Protein AF-A0AAD9V048-F1 (afdb_monomer_lite)

Foldseek 3Di:
DDDDPPVVPLFFDDFDQQDDPDDDDPPDPPPDDPDDDDVCVVPDAAEDEAECCVVPVDWFFDPDPPRGRQTWDWDAKDRTWTWGQAQAAIHTYIWTWTAGPPVRDTDTCPPPNNLVVDDPVVNVVPVSVVRVVVLVVVVVVDDPDDSVNVVVVSVVNNVVVSVVVVVVVVVD

Organism: Acropora cervicornis (NCBI:txid6130)

Sequence (172 aa):
MYPSELSRQYVILQETPSFLMDGWDPPQPPLITTQPRRPDRYFAQRLLLWMPRKLWKVTLYCPHEGCEKQPLTSARIYSTVRQVVDIDSNYNLAAEYLECRSCTRKVISWSPEIAKQLDVGHQVQFPVLLTYLVIRLLRHQGLGNSSTQLQKKLTEEHSKKWLQKTAQYLTD

Radius of gyration: 19.39 Å; chains: 1; bounding box: 44×30×61 Å

Structure (mmCIF, N/CA/C/O backbone):
data_AF-A0AAD9V048-F1
#
_entry.id   AF-A0AAD9V048-F1
#
loop_
_atom_site.group_PDB
_atom_site.id
_atom_site.type_symbol
_atom_site.label_atom_id
_atom_site.label_alt_id
_atom_site.label_comp_id
_atom_site.label_asym_id
_atom_site.label_entity_id
_atom_site.label_seq_id
_atom_site.pdbx_PDB_ins_code
_atom_site.Cartn_x
_atom_site.Cartn_y
_atom_site.Cartn_z
_atom_site.occupancy
_atom_site.B_iso_or_equiv
_atom_site.auth_seq_id
_atom_site.auth_comp_id
_atom_site.auth_asym_id
_atom_site.auth_atom_id
_atom_site.pdbx_PDB_model_num
ATOM 1 N N . MET A 1 1 ? 14.392 -5.050 20.320 1.00 24.05 1 MET A N 1
ATOM 2 C CA . MET A 1 1 ? 15.161 -3.788 20.301 1.00 24.05 1 MET A CA 1
ATOM 3 C C . MET A 1 1 ? 15.066 -3.217 18.890 1.00 24.05 1 MET A C 1
ATOM 5 O O . MET A 1 1 ? 15.673 -3.764 17.980 1.00 24.05 1 MET A O 1
ATOM 9 N N . TYR A 1 2 ? 14.180 -2.245 18.670 1.00 25.91 2 TYR A N 1
ATOM 10 C CA . TYR A 1 2 ? 13.950 -1.641 17.351 1.00 25.91 2 TYR A CA 1
ATOM 11 C C . TYR A 1 2 ? 14.908 -0.458 17.164 1.00 25.91 2 TYR A C 1
ATOM 13 O O . TYR A 1 2 ? 14.890 0.430 18.016 1.00 25.91 2 TYR A O 1
ATOM 21 N N . PRO A 1 3 ? 15.720 -0.386 16.095 1.00 32.72 3 PRO A N 1
ATOM 22 C CA . PRO A 1 3 ? 16.489 0.816 15.823 1.00 32.72 3 PRO A CA 1
ATOM 23 C C . PRO A 1 3 ? 15.657 1.789 14.985 1.00 32.72 3 PRO A C 1
ATOM 25 O O . PRO A 1 3 ? 15.269 1.476 13.859 1.00 32.72 3 PRO A O 1
ATOM 28 N N . SER A 1 4 ? 15.362 2.920 15.626 1.00 29.31 4 SER A N 1
ATOM 29 C CA . SER A 1 4 ? 15.528 4.307 15.167 1.00 29.31 4 SER A CA 1
ATOM 30 C C . SER A 1 4 ? 15.169 4.701 13.724 1.00 29.31 4 SER A C 1
ATOM 32 O O . SER A 1 4 ? 15.420 4.022 12.731 1.00 29.31 4 SER A O 1
ATOM 34 N N . GLU A 1 5 ? 14.623 5.914 13.648 1.00 30.19 5 GLU A N 1
ATOM 35 C CA . GLU A 1 5 ? 14.058 6.673 12.523 1.00 30.19 5 GLU A CA 1
ATOM 36 C C . GLU A 1 5 ? 14.842 6.664 11.195 1.00 30.19 5 GLU A C 1
ATOM 38 O O . GLU A 1 5 ? 14.282 7.010 10.157 1.00 30.19 5 GLU A O 1
ATOM 43 N N . LEU A 1 6 ? 16.081 6.174 11.174 1.00 30.23 6 LEU A N 1
ATOM 44 C CA . LEU A 1 6 ? 16.907 6.006 9.976 1.00 30.23 6 LEU A CA 1
ATOM 45 C C . LEU A 1 6 ? 16.380 4.928 9.011 1.00 30.23 6 LEU A C 1
ATOM 47 O O . LEU A 1 6 ? 16.641 5.001 7.813 1.00 30.23 6 LEU A O 1
ATOM 51 N N . SER A 1 7 ? 15.583 3.955 9.473 1.00 31.81 7 SER A N 1
ATOM 52 C CA . SER A 1 7 ? 14.976 2.952 8.572 1.00 31.81 7 SER A CA 1
ATOM 53 C C . SER A 1 7 ? 13.838 3.496 7.695 1.00 31.81 7 SER A C 1
ATOM 55 O O . SER A 1 7 ? 13.452 2.823 6.740 1.00 31.81 7 SER A O 1
ATOM 57 N N . ARG A 1 8 ? 13.317 4.708 7.957 1.00 38.72 8 ARG A N 1
ATOM 58 C CA . ARG A 1 8 ? 12.257 5.327 7.132 1.00 38.72 8 ARG A CA 1
ATOM 59 C C . ARG A 1 8 ? 12.732 5.755 5.740 1.00 38.72 8 ARG A C 1
ATOM 61 O O . ARG A 1 8 ? 11.897 5.924 4.858 1.00 38.72 8 ARG A O 1
ATOM 68 N N . GLN A 1 9 ? 14.039 5.912 5.530 1.00 32.28 9 GLN A N 1
ATOM 69 C CA . GLN A 1 9 ? 14.570 6.592 4.344 1.00 32.28 9 GLN A CA 1
ATOM 70 C C . GLN A 1 9 ? 15.063 5.645 3.238 1.00 32.28 9 GLN A C 1
ATOM 72 O O . GLN A 1 9 ? 15.156 6.046 2.085 1.00 32.28 9 GLN A O 1
ATOM 77 N N . TYR A 1 10 ? 15.334 4.372 3.547 1.00 36.00 10 TYR A N 1
ATOM 78 C CA . TYR A 1 10 ? 16.050 3.473 2.625 1.00 36.00 10 TYR A CA 1
ATOM 79 C C . TYR A 1 10 ? 15.170 2.602 1.713 1.00 36.00 10 TYR A C 1
ATOM 81 O O . TYR A 1 10 ? 15.713 1.871 0.891 1.00 36.00 10 TYR A O 1
ATOM 89 N N . VAL A 1 11 ? 13.840 2.651 1.848 1.00 40.91 11 VAL A N 1
ATOM 90 C CA . VAL A 1 11 ? 12.892 1.933 0.958 1.00 40.91 11 VAL A CA 1
ATOM 91 C C . VAL A 1 11 ? 12.225 2.888 -0.043 1.00 40.91 11 VAL A C 1
ATOM 93 O O . VAL A 1 11 ? 11.521 2.459 -0.948 1.00 40.91 11 VAL A O 1
ATOM 96 N N . ILE A 1 12 ? 12.459 4.193 0.103 1.00 41.00 12 ILE A N 1
ATOM 97 C CA . ILE A 1 12 ? 11.737 5.246 -0.604 1.00 41.00 12 ILE A CA 1
ATOM 98 C C . ILE A 1 12 ? 12.759 6.007 -1.437 1.00 41.00 12 ILE A C 1
ATOM 100 O O . ILE A 1 12 ? 13.417 6.925 -0.950 1.00 41.00 12 ILE A O 1
ATOM 104 N N . LEU A 1 13 ? 12.899 5.621 -2.700 1.00 38.31 13 LEU A N 1
ATOM 105 C CA . LEU A 1 13 ? 13.648 6.435 -3.642 1.00 38.31 13 LEU A CA 1
ATOM 106 C C . LEU A 1 13 ? 12.680 7.425 -4.268 1.00 38.31 13 LEU A C 1
ATOM 108 O O . LEU A 1 13 ? 11.872 7.074 -5.114 1.00 38.31 13 LEU A O 1
ATOM 112 N N . GLN A 1 14 ? 12.796 8.665 -3.807 1.00 34.88 14 GLN A N 1
ATOM 113 C CA . GLN A 1 14 ? 12.149 9.855 -4.348 1.00 34.88 14 GLN A CA 1
ATOM 114 C C . GLN A 1 14 ? 10.635 9.944 -4.099 1.00 34.88 14 GLN A C 1
ATOM 116 O O . GLN A 1 14 ? 9.810 9.172 -4.583 1.00 34.88 14 GLN A O 1
ATOM 121 N N . GLU A 1 15 ? 10.272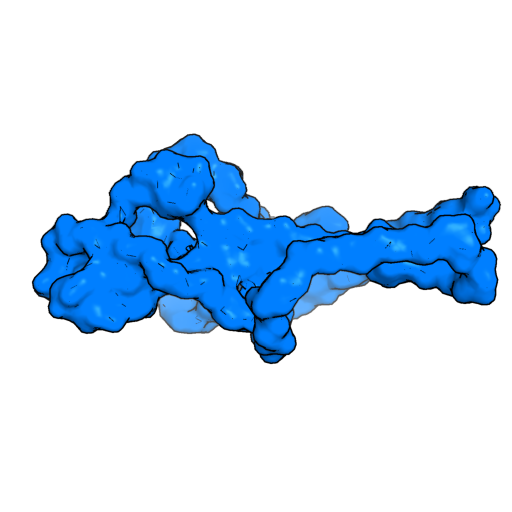 10.968 -3.331 1.00 33.47 15 GLU A N 1
ATOM 122 C CA . GLU A 1 15 ? 8.916 11.496 -3.295 1.00 33.47 15 GLU A CA 1
ATOM 123 C C . GLU A 1 15 ? 8.711 12.261 -4.604 1.00 33.47 15 GLU A C 1
ATOM 125 O O . GLU A 1 15 ? 9.252 13.349 -4.788 1.00 33.47 15 GLU A O 1
ATOM 130 N N . THR A 1 16 ? 7.995 11.665 -5.555 1.00 34.44 16 THR A N 1
ATOM 131 C CA . THR A 1 16 ? 7.581 12.395 -6.755 1.00 34.44 16 THR A CA 1
ATOM 132 C C . THR A 1 16 ? 6.297 13.156 -6.425 1.00 34.44 16 THR A C 1
ATOM 134 O O . THR A 1 16 ? 5.371 12.566 -5.855 1.00 34.44 16 THR A O 1
ATOM 137 N N . PRO A 1 17 ? 6.209 14.469 -6.717 1.00 30.19 17 PRO A N 1
ATOM 138 C CA . PRO A 1 17 ? 4.963 15.195 -6.559 1.00 30.19 17 PRO A CA 1
ATOM 139 C C . PRO A 1 17 ? 3.912 14.519 -7.430 1.00 30.19 17 PRO A C 1
ATOM 141 O O . PRO A 1 17 ? 4.067 14.385 -8.643 1.00 30.19 17 PRO A O 1
ATOM 144 N N . SER A 1 18 ? 2.836 14.077 -6.801 1.00 38.28 18 SER A N 1
ATOM 145 C CA . SER A 1 18 ? 1.662 13.627 -7.518 1.00 38.28 18 SER A CA 1
ATOM 146 C C . SER A 1 18 ? 0.998 14.819 -8.172 1.00 38.28 18 SER A C 1
ATOM 148 O O . SER A 1 18 ? 0.388 15.651 -7.492 1.00 38.28 18 SER A O 1
ATOM 150 N N . PHE A 1 19 ? 1.098 14.890 -9.490 1.00 36.47 19 PHE A N 1
ATOM 151 C CA . PHE A 1 19 ? 0.128 15.638 -10.265 1.00 36.47 19 PHE A CA 1
ATOM 152 C C . PHE A 1 19 ? -1.251 15.033 -9.964 1.00 36.47 19 PHE A C 1
ATOM 154 O O . PHE A 1 19 ? -1.416 13.814 -9.988 1.00 36.47 19 PHE A O 1
ATOM 161 N N . LEU A 1 20 ? -2.182 15.890 -9.543 1.00 39.84 20 LEU A N 1
ATOM 162 C CA . LEU A 1 20 ? -3.542 15.557 -9.121 1.00 39.84 20 LEU A CA 1
ATOM 163 C C . LEU A 1 20 ? -4.174 14.494 -10.030 1.00 39.84 20 LEU A C 1
ATOM 165 O O . LEU A 1 20 ? -4.328 14.706 -11.228 1.00 39.84 20 LEU A O 1
ATOM 169 N N . MET A 1 21 ? -4.534 13.355 -9.443 1.00 40.91 21 MET A N 1
ATOM 170 C CA . MET A 1 21 ? -5.254 12.277 -10.115 1.00 40.91 21 MET A CA 1
ATOM 171 C C . MET A 1 21 ? -6.764 12.501 -9.928 1.00 40.91 21 MET A C 1
ATOM 173 O O . MET A 1 21 ? -7.410 11.804 -9.148 1.00 40.91 21 MET A O 1
ATOM 177 N N . ASP A 1 22 ? -7.313 13.511 -10.603 1.00 37.22 22 ASP A N 1
ATOM 178 C CA . ASP A 1 22 ? -8.746 13.561 -10.907 1.00 37.22 22 ASP A CA 1
ATOM 179 C C . ASP A 1 22 ? -8.946 12.829 -12.243 1.00 37.22 22 ASP A C 1
ATOM 181 O O . ASP A 1 22 ? -8.504 13.303 -13.284 1.00 37.22 22 ASP A O 1
ATOM 185 N N . GLY A 1 23 ? -9.553 11.638 -12.194 1.00 38.31 23 GLY A N 1
ATOM 186 C CA . GLY A 1 23 ? -9.987 10.873 -13.371 1.00 38.31 23 GLY A CA 1
ATOM 187 C C . GLY A 1 23 ? -8.864 10.306 -14.248 1.00 38.31 23 GLY A C 1
ATOM 188 O O . GLY A 1 23 ? -8.518 10.878 -15.276 1.00 38.31 23 GLY A O 1
ATOM 189 N N . TRP A 1 24 ? -8.327 9.136 -13.892 1.00 33.00 24 TRP A N 1
ATOM 190 C CA . TRP A 1 24 ? -7.497 8.353 -14.814 1.00 33.00 24 TRP A CA 1
ATOM 191 C C . TRP A 1 24 ? -8.360 7.333 -15.555 1.00 33.00 24 TRP A C 1
ATOM 193 O O . TRP A 1 24 ? -8.592 6.235 -15.050 1.00 33.00 24 TRP A O 1
ATOM 203 N N . ASP A 1 25 ? -8.789 7.689 -16.760 1.00 37.47 25 ASP A N 1
ATOM 204 C CA . ASP A 1 25 ? -8.976 6.700 -17.817 1.00 37.47 25 ASP A CA 1
ATOM 205 C C . ASP A 1 25 ? -7.645 6.596 -18.572 1.00 37.47 25 ASP A C 1
ATOM 207 O O . ASP A 1 25 ? -7.120 7.626 -19.012 1.00 37.47 25 ASP A O 1
ATOM 211 N N . PRO A 1 26 ? -7.041 5.397 -18.706 1.00 35.09 26 PRO A N 1
ATOM 212 C CA . PRO A 1 26 ? -5.821 5.258 -19.483 1.00 35.09 26 PRO A CA 1
ATOM 213 C C . PRO A 1 26 ? -6.120 5.735 -20.911 1.00 35.09 26 PRO A C 1
ATOM 215 O O . PRO A 1 26 ? -7.059 5.220 -21.527 1.00 35.09 26 PRO A O 1
ATOM 218 N N . PRO A 1 27 ? -5.370 6.713 -21.453 1.00 45.66 27 PRO A N 1
ATOM 219 C CA . PRO A 1 27 ? -5.605 7.178 -22.809 1.00 45.66 27 PRO A CA 1
ATOM 220 C C . PRO A 1 27 ? -5.456 5.981 -23.743 1.00 45.66 27 PRO A C 1
ATOM 222 O O . PRO A 1 27 ? -4.384 5.372 -23.808 1.00 45.66 27 PRO A O 1
ATOM 225 N N . GLN A 1 28 ? -6.543 5.606 -24.423 1.00 45.72 28 GLN A N 1
ATOM 226 C CA . GLN A 1 28 ? -6.476 4.521 -25.389 1.00 45.72 28 GLN A CA 1
ATOM 227 C C . GLN A 1 28 ? -5.457 4.907 -26.467 1.00 45.72 28 GLN A C 1
ATOM 229 O O . GLN A 1 28 ? -5.523 6.025 -26.992 1.00 45.72 28 GLN A O 1
ATOM 234 N N . PRO A 1 29 ? -4.479 4.035 -26.769 1.00 50.25 29 PRO A N 1
ATOM 235 C CA . PRO A 1 29 ? -3.485 4.347 -27.778 1.00 50.25 29 PRO A CA 1
ATOM 236 C C . PRO A 1 29 ? -4.197 4.603 -29.117 1.00 50.25 29 PRO A C 1
ATOM 238 O O . PRO A 1 29 ? -5.057 3.809 -29.505 1.00 50.25 29 PRO A O 1
ATOM 241 N N . PRO A 1 30 ? -3.870 5.695 -29.833 1.00 49.12 30 PRO A N 1
ATOM 242 C CA . PRO A 1 30 ? -4.413 5.934 -31.161 1.00 49.12 30 PRO A CA 1
ATOM 243 C C . PRO A 1 30 ? -4.089 4.744 -32.068 1.00 49.12 30 PRO A C 1
ATOM 245 O O . PRO A 1 30 ? -2.936 4.327 -32.155 1.00 49.12 30 PRO A O 1
ATOM 248 N N . LEU A 1 31 ? -5.091 4.228 -32.780 1.00 52.19 31 LEU A N 1
ATOM 249 C CA . LEU A 1 31 ? -4.960 3.081 -33.692 1.00 52.19 31 LEU A CA 1
ATOM 250 C C . LEU A 1 31 ? -4.059 3.362 -34.915 1.00 52.19 31 LEU A C 1
ATOM 252 O O . LEU A 1 31 ? -3.827 2.472 -35.727 1.00 52.19 31 LEU A O 1
ATOM 256 N N . ILE A 1 32 ? -3.529 4.582 -35.053 1.00 52.28 32 ILE A N 1
ATOM 257 C CA . ILE A 1 32 ? -2.659 5.002 -36.155 1.00 52.28 32 ILE A CA 1
ATOM 258 C C . ILE A 1 32 ? -1.310 5.437 -35.572 1.00 52.28 32 ILE A C 1
ATOM 260 O O . ILE A 1 32 ? -1.188 6.483 -34.934 1.00 52.28 32 ILE A O 1
ATOM 264 N N . THR A 1 33 ? -0.286 4.609 -35.786 1.00 48.78 33 THR A N 1
ATOM 265 C CA . THR A 1 33 ? 1.064 4.809 -35.242 1.00 48.78 33 THR A CA 1
ATOM 266 C C . THR A 1 33 ? 1.952 5.505 -36.275 1.00 48.78 33 THR A C 1
ATOM 268 O O . THR A 1 33 ? 2.612 4.850 -37.071 1.00 48.78 33 THR A O 1
ATOM 271 N N . THR A 1 34 ? 1.988 6.840 -36.269 1.00 54.97 34 THR A N 1
ATOM 272 C CA . THR A 1 34 ? 3.042 7.634 -36.945 1.00 54.97 34 THR A CA 1
ATOM 273 C C . THR A 1 34 ? 4.138 8.102 -35.979 1.00 54.97 34 THR A C 1
ATOM 275 O O . THR A 1 34 ? 5.108 8.730 -36.394 1.00 54.97 34 THR A O 1
ATOM 278 N N . GLN A 1 35 ? 4.011 7.803 -34.681 1.00 58.66 35 GLN A N 1
ATOM 279 C CA . GLN A 1 35 ? 5.005 8.163 -33.667 1.00 58.66 35 GLN A CA 1
ATOM 280 C C . GLN A 1 35 ? 6.111 7.100 -33.563 1.00 58.66 35 GLN A C 1
ATOM 282 O O . GLN A 1 35 ? 5.814 5.909 -33.681 1.00 58.66 35 GLN A O 1
ATOM 287 N N . PRO A 1 36 ? 7.368 7.499 -33.274 1.00 58.38 36 PRO A N 1
ATOM 288 C CA . PRO A 1 36 ? 8.434 6.557 -32.948 1.00 58.38 36 PRO A CA 1
ATOM 289 C C . PRO A 1 36 ? 7.967 5.623 -31.833 1.00 58.38 36 PRO A C 1
ATOM 291 O O . PRO A 1 36 ? 7.389 6.091 -30.847 1.00 58.38 36 PRO A O 1
ATOM 294 N N . ARG A 1 37 ? 8.212 4.319 -31.979 1.00 56.12 37 ARG A N 1
ATOM 295 C CA . ARG A 1 37 ? 7.907 3.332 -30.940 1.00 56.12 37 ARG A CA 1
ATOM 296 C C . ARG A 1 37 ? 8.616 3.762 -29.652 1.00 56.12 37 ARG A C 1
ATOM 298 O O . ARG A 1 37 ? 9.841 3.808 -29.619 1.00 56.12 37 ARG A O 1
ATOM 305 N N . ARG A 1 38 ? 7.855 4.148 -28.621 1.00 57.28 38 ARG A N 1
ATOM 306 C CA . ARG A 1 38 ? 8.390 4.584 -27.320 1.00 57.28 38 ARG A CA 1
ATOM 307 C C . ARG A 1 38 ? 8.269 3.436 -26.317 1.00 57.28 38 ARG A C 1
ATOM 309 O O . ARG A 1 38 ? 7.162 3.223 -25.815 1.00 57.28 38 ARG A O 1
ATOM 316 N N . PRO A 1 39 ? 9.366 2.730 -25.992 1.00 60.03 39 PRO A N 1
ATOM 317 C CA . PRO A 1 39 ? 9.356 1.624 -25.031 1.00 60.03 39 PRO A CA 1
ATOM 318 C C . PRO A 1 39 ? 8.806 2.054 -23.665 1.00 60.03 39 PRO A C 1
ATOM 320 O O . PRO A 1 39 ? 8.088 1.296 -23.020 1.00 60.03 39 PRO A O 1
ATOM 323 N N . ASP A 1 40 ? 9.050 3.308 -23.274 1.00 61.56 40 ASP A N 1
ATOM 324 C CA . ASP A 1 40 ? 8.618 3.890 -21.995 1.00 61.56 40 ASP A CA 1
ATOM 325 C C . ASP A 1 40 ? 7.093 3.893 -21.809 1.00 61.56 40 ASP A C 1
ATOM 327 O O . ASP A 1 40 ? 6.599 3.840 -20.686 1.00 61.56 40 ASP A O 1
ATOM 331 N N . ARG A 1 41 ? 6.330 3.959 -22.910 1.00 58.06 41 ARG A N 1
ATOM 332 C CA . ARG A 1 41 ? 4.859 3.898 -22.875 1.00 58.06 41 ARG A CA 1
ATOM 333 C C . ARG A 1 41 ? 4.334 2.465 -22.851 1.00 58.06 41 ARG A C 1
ATOM 335 O O . ARG A 1 41 ? 3.216 2.247 -22.401 1.00 58.06 41 ARG A O 1
ATOM 342 N N . TYR A 1 42 ? 5.120 1.515 -23.354 1.00 57.28 42 TYR A N 1
ATOM 343 C CA . TYR A 1 42 ? 4.738 0.108 -23.442 1.00 57.28 42 TYR A CA 1
ATOM 344 C C . TYR A 1 42 ? 5.037 -0.634 -22.137 1.00 57.28 42 TYR A C 1
ATOM 346 O O . TYR A 1 42 ? 4.213 -1.386 -21.620 1.00 57.28 42 TYR A O 1
ATOM 354 N N . PHE A 1 43 ? 6.196 -0.360 -21.545 1.00 60.31 43 PHE A N 1
ATOM 355 C CA . PHE A 1 43 ? 6.586 -0.887 -20.248 1.00 60.31 43 PHE A CA 1
ATOM 356 C C . PHE A 1 43 ? 6.250 0.133 -19.152 1.00 60.31 43 PHE A C 1
ATOM 358 O O . PHE A 1 43 ? 7.134 0.725 -18.531 1.00 60.31 43 PHE A O 1
ATOM 365 N N . ALA A 1 44 ? 4.955 0.357 -18.925 1.00 60.22 44 ALA A N 1
ATOM 366 C CA . ALA A 1 44 ? 4.502 1.199 -17.824 1.00 60.22 44 ALA A CA 1
ATOM 367 C C . ALA A 1 44 ? 5.082 0.694 -16.488 1.00 60.22 44 ALA A C 1
ATOM 369 O O . ALA A 1 44 ? 5.113 -0.512 -16.219 1.00 60.22 44 ALA A O 1
ATOM 370 N N . GLN A 1 45 ? 5.540 1.617 -15.637 1.00 69.38 45 GLN A N 1
ATOM 371 C CA . GLN A 1 45 ? 5.983 1.265 -14.289 1.00 69.38 45 GLN A CA 1
ATOM 372 C C . GLN A 1 45 ? 4.812 0.655 -13.513 1.00 69.38 45 GLN A C 1
ATOM 374 O O . GLN A 1 45 ? 3.722 1.228 -13.466 1.00 69.38 45 GLN A O 1
ATOM 379 N N . ARG A 1 46 ? 5.040 -0.511 -12.898 1.00 76.44 46 ARG A N 1
ATOM 380 C CA . ARG A 1 46 ? 4.023 -1.225 -12.113 1.00 76.44 46 ARG A CA 1
ATOM 381 C C . ARG A 1 46 ? 3.503 -0.313 -11.001 1.00 76.44 46 ARG A C 1
ATOM 383 O O . ARG A 1 46 ? 4.308 0.284 -10.296 1.00 76.44 46 ARG A O 1
ATOM 390 N N . LEU A 1 47 ? 2.185 -0.221 -10.830 1.00 80.94 47 LEU A N 1
ATOM 391 C CA . LEU A 1 47 ? 1.552 0.485 -9.714 1.00 80.94 47 LEU A CA 1
ATOM 392 C C . LEU A 1 47 ? 0.931 -0.538 -8.763 1.00 80.94 47 LEU A C 1
ATOM 394 O O . LEU A 1 47 ? 0.034 -1.285 -9.145 1.00 80.94 47 LEU A O 1
ATOM 398 N N . LEU A 1 48 ? 1.390 -0.544 -7.518 1.00 83.75 48 LEU A N 1
ATOM 399 C CA . LEU A 1 48 ? 0.767 -1.252 -6.416 1.00 83.75 48 LEU A CA 1
ATOM 400 C C . LEU A 1 48 ? -0.145 -0.284 -5.662 1.00 83.75 48 LEU A C 1
ATOM 402 O O . LEU A 1 48 ? 0.320 0.688 -5.064 1.00 83.75 48 LEU A O 1
ATOM 406 N N . LEU A 1 49 ? -1.442 -0.578 -5.664 1.00 86.69 49 LEU A N 1
ATOM 407 C CA . LEU A 1 49 ? -2.433 0.170 -4.902 1.00 86.69 49 LEU A CA 1
ATOM 408 C C . LEU A 1 49 ? -2.730 -0.547 -3.578 1.00 86.69 49 LEU A C 1
ATOM 410 O O . LEU A 1 49 ? -3.389 -1.583 -3.550 1.00 86.69 49 LEU A O 1
ATOM 414 N N . TRP A 1 50 ? -2.251 0.017 -2.472 1.00 87.88 50 TRP A N 1
ATOM 415 C CA . TRP A 1 50 ? -2.425 -0.519 -1.125 1.00 87.88 50 TRP A CA 1
ATOM 416 C C . TRP A 1 50 ? -3.609 0.136 -0.406 1.00 87.88 50 TRP A C 1
ATOM 418 O O . TRP A 1 50 ? -3.513 1.243 0.128 1.00 87.88 50 TRP A O 1
ATOM 428 N N . MET A 1 51 ? -4.757 -0.543 -0.407 1.00 91.56 51 MET A N 1
ATOM 429 C CA . MET A 1 51 ? -5.986 -0.053 0.230 1.00 91.56 51 MET A CA 1
ATOM 430 C C . MET A 1 51 ? -6.695 -1.176 0.996 1.00 91.56 51 MET A C 1
ATOM 432 O O . MET A 1 51 ? -7.785 -1.587 0.598 1.00 91.56 51 MET A O 1
ATOM 436 N N . PRO A 1 52 ? -6.085 -1.721 2.063 1.00 89.88 52 PRO A N 1
ATOM 437 C CA . PRO A 1 52 ? -6.576 -2.918 2.746 1.00 89.88 52 PRO A CA 1
ATOM 438 C C . PRO A 1 52 ? -8.049 -2.818 3.166 1.00 89.88 52 PRO A C 1
ATOM 440 O O . PRO A 1 52 ? -8.803 -3.781 3.021 1.00 89.88 52 PRO A O 1
ATOM 443 N N . ARG A 1 53 ? -8.508 -1.643 3.614 1.00 90.75 53 ARG A N 1
ATOM 444 C CA . ARG A 1 53 ? -9.895 -1.448 4.052 1.00 90.75 53 ARG A CA 1
ATOM 445 C C . ARG A 1 53 ? -10.873 -1.487 2.879 1.00 90.75 53 ARG A C 1
ATOM 447 O O . ARG A 1 53 ? -11.975 -2.008 3.031 1.00 90.75 53 ARG A O 1
ATOM 454 N N . LYS A 1 54 ? -10.484 -0.974 1.707 1.00 88.56 54 LYS A N 1
ATOM 455 C CA . LYS A 1 54 ? -11.314 -1.039 0.489 1.00 88.56 54 LYS A CA 1
ATOM 456 C C . LYS A 1 54 ? -11.241 -2.397 -0.209 1.00 88.56 54 LYS A C 1
ATOM 458 O O . LYS A 1 54 ? -12.259 -2.857 -0.711 1.00 88.56 54 LYS A O 1
ATOM 463 N N . LEU A 1 55 ? -10.066 -3.025 -0.223 1.00 88.50 55 LEU A N 1
ATOM 464 C CA . LEU A 1 55 ? -9.817 -4.305 -0.888 1.00 88.50 55 LEU A CA 1
ATOM 465 C C . LEU A 1 55 ? -10.467 -5.472 -0.140 1.00 88.50 55 LEU A C 1
ATOM 467 O O . LEU A 1 55 ? -11.094 -6.325 -0.761 1.00 88.50 55 LEU A O 1
ATOM 471 N N . TRP A 1 56 ? -10.352 -5.491 1.190 1.00 90.50 56 TRP A N 1
ATOM 472 C CA . TRP A 1 56 ? -10.718 -6.658 2.001 1.00 90.50 56 TRP A CA 1
ATOM 473 C C . TRP A 1 56 ? -11.806 -6.383 3.036 1.00 90.50 56 TRP A C 1
ATOM 475 O O . TRP A 1 56 ? -12.208 -7.291 3.755 1.00 90.50 56 TRP A O 1
ATOM 485 N N . LYS A 1 57 ? -12.302 -5.141 3.129 1.00 90.12 57 LYS A N 1
ATOM 486 C CA . LYS A 1 57 ? -13.333 -4.732 4.104 1.00 90.12 57 LYS A CA 1
ATOM 487 C C . LYS A 1 57 ? -12.935 -5.002 5.565 1.00 90.12 57 LYS A C 1
ATOM 489 O O . LYS A 1 57 ? -13.798 -5.134 6.431 1.00 90.12 57 LYS A O 1
ATOM 494 N N . VAL A 1 58 ? -11.633 -5.055 5.849 1.00 91.50 58 VAL A N 1
ATOM 495 C CA . VAL A 1 58 ? -11.101 -5.231 7.206 1.00 91.50 58 VAL A CA 1
ATOM 496 C C . VAL A 1 58 ? -11.361 -3.994 8.062 1.00 91.50 58 VAL A C 1
ATOM 498 O O . VAL A 1 58 ? -1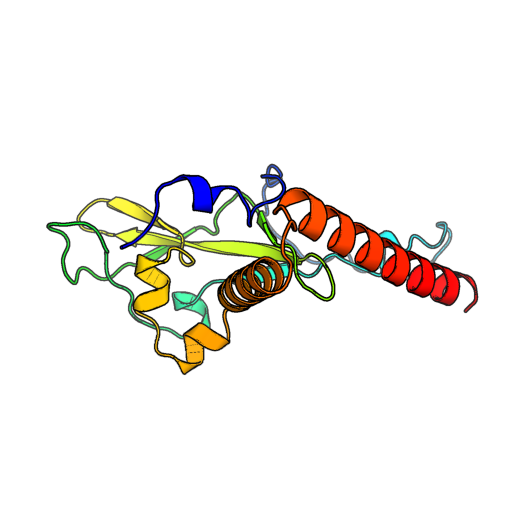1.338 -2.860 7.578 1.00 91.50 58 VAL A O 1
ATOM 501 N N . THR A 1 59 ? -11.576 -4.204 9.359 1.00 93.38 59 THR A N 1
ATOM 502 C CA . THR A 1 59 ? -11.644 -3.106 10.328 1.00 93.38 59 THR A CA 1
ATOM 503 C C . THR A 1 59 ? -10.259 -2.879 10.913 1.00 93.38 59 THR A C 1
ATOM 505 O O . THR A 1 59 ? -9.659 -3.795 11.461 1.00 93.38 59 THR A O 1
ATOM 508 N N . LEU A 1 60 ? -9.757 -1.654 10.774 1.00 93.75 60 LEU A N 1
ATOM 509 C CA . LEU A 1 60 ? -8.460 -1.229 11.297 1.00 93.75 60 LEU A CA 1
ATOM 510 C C . LEU A 1 60 ? -8.685 -0.252 12.446 1.00 93.75 60 LEU A C 1
ATOM 512 O O . LEU A 1 60 ? -9.659 0.501 12.434 1.00 93.75 60 LEU A O 1
ATOM 516 N N . TYR A 1 61 ? -7.776 -0.240 13.408 1.00 94.25 61 TYR A N 1
ATOM 517 C CA . TYR A 1 61 ? -7.882 0.522 14.645 1.00 94.25 61 TYR A CA 1
ATOM 518 C C . TYR A 1 61 ? -6.774 1.561 14.767 1.00 94.25 61 TYR A C 1
ATOM 520 O O . TYR A 1 61 ? -5.653 1.375 14.283 1.00 94.25 61 TYR A O 1
ATOM 528 N N . CYS A 1 62 ? -7.103 2.675 15.420 1.00 93.38 62 CYS A N 1
ATOM 529 C CA . CYS A 1 62 ? -6.161 3.762 15.632 1.00 93.38 62 CYS A CA 1
ATOM 530 C C . CYS A 1 62 ? -4.981 3.298 16.510 1.00 93.38 62 CYS A C 1
ATOM 532 O O . CYS A 1 62 ? -5.217 2.790 17.604 1.00 93.38 62 CYS A O 1
ATOM 534 N N . PRO A 1 63 ? -3.720 3.495 16.073 1.00 90.75 63 PRO A N 1
ATOM 535 C CA . PRO A 1 63 ? -2.545 3.105 16.852 1.00 90.75 63 PRO A CA 1
ATOM 536 C C . PRO A 1 63 ? -2.146 4.139 17.920 1.00 90.75 63 PRO A C 1
ATOM 538 O O . PRO A 1 63 ? -1.140 3.955 18.595 1.00 90.75 63 PRO A O 1
ATOM 541 N N . HIS A 1 64 ? -2.869 5.258 18.035 1.00 89.56 64 HIS A N 1
ATOM 542 C CA . HIS A 1 64 ? -2.522 6.345 18.949 1.00 89.56 64 HIS A CA 1
ATOM 543 C C . HIS A 1 64 ? -3.009 6.064 20.375 1.00 89.56 64 HIS A C 1
ATOM 545 O O . HIS A 1 64 ? -4.154 5.651 20.572 1.00 89.56 64 HIS A O 1
ATOM 551 N N . GLU A 1 65 ? -2.170 6.375 21.365 1.00 85.50 65 GLU A N 1
ATOM 552 C CA . GLU A 1 65 ? -2.516 6.264 22.785 1.00 85.50 65 GLU A CA 1
ATOM 553 C C . GLU A 1 65 ? -3.749 7.119 23.122 1.00 85.50 65 GLU A C 1
ATOM 555 O O . GLU A 1 65 ? -3.911 8.238 22.628 1.00 85.50 65 GLU A O 1
ATOM 560 N N . GLY A 1 66 ? -4.679 6.571 23.904 1.00 84.06 66 GLY A N 1
ATOM 561 C CA . GLY A 1 66 ? -5.955 7.232 24.211 1.00 84.06 66 GLY A CA 1
ATOM 562 C C . GLY A 1 66 ? -7.016 7.167 23.100 1.00 84.06 66 GLY A C 1
ATOM 563 O O . GLY A 1 66 ? -8.112 7.690 23.277 1.00 84.06 66 GLY A O 1
ATOM 564 N N . CYS A 1 67 ? -6.739 6.513 21.966 1.00 87.50 67 CYS A N 1
ATOM 565 C CA . CYS A 1 67 ? -7.727 6.180 20.924 1.00 87.50 67 CYS A CA 1
ATOM 566 C C . CYS A 1 67 ? -7.867 4.668 20.721 1.00 87.50 67 CYS A C 1
ATOM 568 O O . CYS A 1 67 ? -8.218 4.206 19.631 1.00 87.50 67 CYS A O 1
ATOM 570 N N . GLU A 1 68 ? -7.574 3.896 21.767 1.00 75.69 68 GLU A N 1
ATOM 571 C CA . GLU A 1 68 ? -7.561 2.441 21.709 1.00 75.69 68 GLU A CA 1
ATOM 572 C C . GLU A 1 68 ? -8.877 1.899 21.148 1.00 75.69 68 GLU A C 1
ATOM 574 O O . GLU A 1 68 ? -9.970 2.279 21.572 1.00 75.69 68 GLU A O 1
ATOM 579 N N . LYS A 1 69 ? -8.757 1.004 20.161 1.00 79.12 69 LYS A N 1
ATOM 580 C CA . LYS A 1 69 ? -9.880 0.319 19.501 1.00 79.12 69 LYS A CA 1
ATOM 581 C C . LYS A 1 69 ? -10.877 1.239 18.784 1.00 79.12 69 LYS A C 1
ATOM 583 O O . LYS A 1 69 ? -11.935 0.767 18.369 1.00 79.12 69 LYS A O 1
ATOM 588 N N . GLN A 1 70 ? -10.546 2.511 18.551 1.00 92.44 70 GLN A N 1
ATOM 589 C CA . GLN A 1 70 ? -11.367 3.362 17.692 1.00 92.44 70 GLN A CA 1
ATOM 590 C C . GLN A 1 70 ? -11.200 2.944 16.226 1.00 92.44 70 GLN A C 1
ATOM 592 O O . GLN A 1 70 ? -10.063 2.907 15.734 1.00 92.44 70 GLN A O 1
ATOM 597 N N . PRO A 1 71 ? -12.296 2.611 15.518 1.00 93.50 71 PRO A N 1
ATOM 598 C CA . PRO A 1 71 ? -12.221 2.155 14.143 1.00 93.50 71 PRO A CA 1
ATOM 599 C C . PRO A 1 71 ? -11.797 3.305 13.233 1.00 93.50 71 PRO A C 1
ATOM 601 O O . PRO A 1 71 ? -12.350 4.407 13.255 1.00 93.50 71 PRO A O 1
ATOM 604 N N . LEU A 1 72 ? -10.815 3.023 12.392 1.00 94.50 72 LEU A N 1
ATOM 605 C CA . LEU A 1 72 ? -10.367 3.926 11.354 1.00 94.50 72 LEU A CA 1
ATOM 606 C C . LEU A 1 72 ? -11.329 3.883 10.169 1.00 94.50 72 LEU A C 1
ATOM 608 O O . LEU A 1 72 ? -11.873 2.837 9.796 1.00 94.50 72 LEU A O 1
ATOM 612 N N . THR A 1 73 ? -11.496 5.039 9.538 1.00 93.19 73 THR A N 1
ATOM 613 C CA . THR A 1 73 ? -12.257 5.197 8.299 1.00 93.19 73 THR A CA 1
ATOM 614 C C . THR A 1 73 ? -11.327 5.505 7.137 1.00 93.19 73 THR A C 1
ATOM 616 O O . THR A 1 73 ? -10.301 6.150 7.321 1.00 93.19 73 THR A O 1
ATOM 619 N N . SER A 1 74 ? -11.652 5.019 5.938 1.00 89.50 74 SER A N 1
ATOM 620 C CA . SER A 1 74 ? -10.897 5.394 4.739 1.00 89.50 74 SER A CA 1
ATOM 621 C C . SER A 1 74 ? -11.141 6.872 4.448 1.00 89.50 74 SER A C 1
ATOM 623 O O . SER A 1 74 ? -12.292 7.284 4.315 1.00 89.50 74 SER A O 1
ATOM 625 N N . ALA A 1 75 ? -10.067 7.644 4.331 1.00 84.31 75 ALA A N 1
ATOM 626 C CA . ALA A 1 75 ? -10.109 9.039 3.923 1.00 84.31 75 ALA A CA 1
ATOM 627 C C . ALA A 1 75 ? -9.808 9.135 2.417 1.00 84.31 75 ALA A C 1
ATOM 629 O O . ALA A 1 75 ? -10.602 8.697 1.583 1.00 84.31 75 ALA A O 1
ATOM 630 N N . ARG A 1 76 ? -8.637 9.667 2.054 1.00 83.56 76 ARG A N 1
ATOM 631 C CA . ARG A 1 76 ? -8.194 9.860 0.665 1.00 83.56 76 ARG A CA 1
ATOM 632 C C . ARG A 1 76 ? -7.033 8.933 0.319 1.00 83.56 76 ARG A C 1
ATOM 634 O O . ARG A 1 76 ? -6.348 8.441 1.206 1.00 83.56 76 ARG A O 1
ATOM 641 N N . ILE A 1 77 ? -6.772 8.732 -0.967 1.00 81.31 77 ILE A N 1
ATOM 642 C CA . ILE A 1 77 ? -5.490 8.181 -1.415 1.00 81.31 77 ILE A CA 1
ATOM 643 C C . ILE A 1 77 ? -4.381 9.183 -1.049 1.00 81.31 77 ILE A C 1
ATOM 645 O O . ILE A 1 77 ? -4.572 10.403 -1.139 1.00 81.31 77 ILE A O 1
ATOM 649 N N . TYR A 1 78 ? -3.254 8.668 -0.562 1.00 76.50 78 TYR A N 1
ATOM 650 C CA . TYR A 1 78 ? -2.053 9.449 -0.318 1.00 76.50 78 TYR A CA 1
ATOM 651 C C . TYR A 1 78 ? -1.646 10.105 -1.626 1.00 76.50 78 TYR A C 1
ATOM 653 O O . TYR A 1 78 ? -1.504 9.417 -2.632 1.00 76.50 78 TYR A O 1
ATOM 661 N N . SER A 1 79 ? -1.515 11.432 -1.615 1.00 67.31 79 SER A N 1
ATOM 662 C CA . SER A 1 79 ? -1.186 12.172 -2.826 1.00 67.31 79 SER A CA 1
ATOM 663 C C . SER A 1 79 ? 0.134 11.652 -3.380 1.00 67.31 79 SER A C 1
ATOM 665 O O . SER A 1 79 ? 0.165 11.177 -4.500 1.00 67.31 79 SER A O 1
ATOM 667 N N . THR A 1 80 ? 1.182 11.580 -2.567 1.00 72.19 80 THR A N 1
ATOM 668 C CA . THR A 1 80 ? 2.509 11.170 -3.026 1.00 72.19 80 THR A CA 1
ATOM 669 C C . THR A 1 80 ? 2.583 9.675 -3.345 1.00 72.19 80 THR A C 1
ATOM 671 O O . THR A 1 80 ? 2.432 8.823 -2.469 1.00 72.19 80 THR A O 1
ATOM 674 N N . VAL A 1 81 ? 2.910 9.353 -4.592 1.00 73.88 81 VAL A N 1
ATOM 675 C CA . VAL A 1 81 ? 3.277 7.994 -4.995 1.00 73.88 81 VAL A CA 1
ATOM 676 C C . VAL A 1 81 ? 4.738 7.757 -4.612 1.00 73.88 81 VAL A C 1
ATOM 678 O O . VAL A 1 81 ? 5.599 8.602 -4.855 1.00 73.88 81 VAL A O 1
ATOM 681 N N . ARG A 1 82 ? 5.027 6.622 -3.970 1.00 74.12 82 ARG A N 1
ATOM 682 C CA . ARG A 1 82 ? 6.395 6.261 -3.558 1.00 74.12 82 ARG A CA 1
ATOM 683 C C . ARG A 1 82 ? 6.959 5.206 -4.495 1.00 74.12 82 ARG A C 1
ATOM 685 O O . ARG A 1 82 ? 6.285 4.214 -4.734 1.00 74.12 82 ARG A O 1
ATOM 692 N N . GLN A 1 83 ? 8.187 5.365 -4.976 1.00 75.50 83 GLN A N 1
ATOM 693 C CA . GLN A 1 83 ? 8.846 4.290 -5.716 1.00 75.50 83 GLN A CA 1
ATOM 694 C C . GLN A 1 83 ? 9.513 3.311 -4.740 1.00 75.50 83 GLN A C 1
ATOM 696 O O . GLN A 1 83 ? 10.271 3.715 -3.854 1.00 75.50 83 GLN A O 1
ATOM 701 N N . VAL A 1 84 ? 9.218 2.024 -4.910 1.00 76.56 84 VAL A N 1
ATOM 702 C CA . VAL A 1 84 ? 9.748 0.907 -4.126 1.00 76.56 84 VAL A CA 1
ATOM 703 C C . VAL A 1 84 ? 10.664 0.070 -5.014 1.00 76.56 84 VAL A C 1
ATOM 705 O O . VAL A 1 84 ? 10.296 -0.301 -6.131 1.00 76.56 84 VAL A O 1
ATOM 708 N N . VAL A 1 85 ? 11.865 -0.217 -4.511 1.00 73.38 85 VAL A N 1
ATOM 709 C CA . VAL A 1 85 ? 12.870 -1.031 -5.209 1.00 73.38 85 VAL A CA 1
ATOM 710 C C . VAL A 1 85 ? 12.592 -2.501 -4.976 1.00 73.38 85 VAL A C 1
ATOM 712 O O . VAL A 1 85 ? 12.768 -2.955 -3.857 1.00 73.38 85 VAL A O 1
ATOM 715 N N . ASP A 1 86 ? 12.233 -3.247 -6.014 1.00 73.62 86 ASP A N 1
ATOM 716 C CA . ASP A 1 86 ? 12.075 -4.702 -5.940 1.00 73.62 86 ASP A CA 1
ATOM 717 C C . ASP A 1 86 ? 13.282 -5.442 -6.534 1.00 73.62 86 ASP A C 1
ATOM 719 O O . ASP A 1 86 ? 14.135 -4.846 -7.193 1.00 73.62 86 ASP A O 1
ATOM 723 N N . ILE A 1 87 ? 13.338 -6.760 -6.355 1.00 70.00 87 ILE A N 1
ATOM 724 C CA . ILE A 1 87 ? 14.372 -7.612 -6.961 1.00 70.00 87 ILE A CA 1
ATOM 725 C C . ILE A 1 87 ? 14.279 -7.556 -8.491 1.00 70.00 87 ILE A C 1
ATOM 727 O O . ILE A 1 87 ? 15.293 -7.420 -9.176 1.00 70.00 87 ILE A O 1
ATOM 731 N N . ASP A 1 88 ? 13.063 -7.623 -9.035 1.00 69.50 88 ASP A N 1
ATOM 732 C CA . ASP A 1 88 ? 12.858 -7.743 -10.479 1.00 69.50 88 ASP A CA 1
ATOM 733 C C . ASP A 1 88 ? 12.709 -6.414 -11.212 1.00 69.50 88 ASP A C 1
ATOM 735 O O . ASP A 1 88 ? 13.176 -6.295 -12.348 1.00 69.50 88 ASP A O 1
ATOM 739 N N . SER A 1 89 ? 12.048 -5.438 -10.593 1.00 72.38 89 SER A N 1
ATOM 740 C CA . SER A 1 89 ? 11.822 -4.107 -11.163 1.00 72.38 89 SER A CA 1
ATOM 741 C C . SER A 1 89 ? 11.237 -3.156 -10.126 1.00 72.38 89 SER A C 1
ATOM 743 O O . SER A 1 89 ? 10.373 -3.563 -9.353 1.00 72.38 89 SER A O 1
ATOM 745 N N . ASN A 1 90 ? 11.582 -1.873 -10.181 1.00 76.62 90 ASN A N 1
ATOM 746 C CA . ASN A 1 90 ? 10.918 -0.862 -9.356 1.00 76.62 90 ASN A CA 1
ATOM 747 C C . ASN A 1 90 ? 9.406 -0.785 -9.636 1.00 76.62 90 ASN A C 1
ATOM 749 O O . ASN A 1 90 ? 8.961 -0.936 -10.779 1.00 76.62 90 ASN A O 1
ATOM 753 N N . TYR A 1 91 ? 8.624 -0.495 -8.598 1.00 76.19 91 TYR A N 1
ATOM 754 C CA . TYR A 1 91 ? 7.192 -0.226 -8.714 1.00 76.19 91 TYR A CA 1
ATOM 755 C C . TYR A 1 91 ? 6.788 1.004 -7.908 1.00 76.19 91 TYR A C 1
ATOM 757 O O . TYR A 1 91 ? 7.411 1.375 -6.918 1.00 76.19 91 TYR A O 1
ATOM 765 N N . ASN A 1 92 ? 5.719 1.640 -8.352 1.00 82.25 92 ASN A N 1
ATOM 766 C CA . ASN A 1 92 ? 5.081 2.762 -7.699 1.00 82.25 92 ASN A CA 1
ATOM 767 C C . ASN A 1 92 ? 4.083 2.239 -6.660 1.00 82.25 92 ASN A C 1
ATOM 769 O O . ASN A 1 92 ? 3.307 1.336 -6.945 1.00 82.25 92 ASN A O 1
ATOM 773 N N . LEU A 1 93 ? 4.094 2.797 -5.457 1.00 83.31 93 LEU A N 1
ATOM 774 C CA . LEU A 1 93 ? 3.185 2.488 -4.361 1.00 83.31 93 LEU A CA 1
ATOM 775 C C . LEU A 1 93 ? 2.263 3.685 -4.141 1.00 83.31 93 LEU A C 1
ATOM 777 O O . LEU A 1 93 ? 2.708 4.757 -3.723 1.00 83.31 93 LEU A O 1
ATOM 781 N N . ALA A 1 94 ? 0.973 3.469 -4.368 1.00 86.19 94 ALA A N 1
ATOM 782 C CA . ALA A 1 94 ? -0.095 4.349 -3.912 1.00 86.19 94 ALA A CA 1
ATOM 783 C C . ALA A 1 94 ? -0.802 3.679 -2.734 1.00 86.19 94 ALA A C 1
ATOM 785 O O . ALA A 1 94 ? -0.976 2.464 -2.728 1.00 86.19 94 ALA A O 1
ATOM 786 N N . ALA A 1 95 ? -1.213 4.446 -1.727 1.00 87.69 95 ALA A N 1
ATOM 787 C CA . ALA A 1 95 ? -1.827 3.875 -0.534 1.00 87.69 95 ALA A CA 1
ATOM 788 C C . ALA A 1 95 ? -2.970 4.729 -0.001 1.00 87.69 95 ALA A C 1
ATOM 790 O O . ALA A 1 95 ? -2.952 5.947 -0.158 1.00 87.69 95 ALA A O 1
ATOM 791 N N . GLU A 1 96 ? -3.957 4.123 0.658 1.00 90.94 96 GLU A N 1
ATOM 792 C CA . GLU A 1 96 ? -5.005 4.899 1.328 1.00 90.94 96 GLU A CA 1
ATOM 793 C C . GLU A 1 96 ? -4.504 5.530 2.631 1.00 90.94 96 GLU A C 1
ATOM 795 O O . GLU A 1 96 ? -3.748 4.913 3.391 1.00 90.94 96 GLU A O 1
ATOM 800 N N . TYR A 1 97 ? -4.972 6.744 2.909 1.00 91.94 97 TYR A N 1
ATOM 801 C CA . TYR A 1 97 ? -5.002 7.293 4.252 1.00 91.94 97 TYR A CA 1
ATOM 802 C C . TYR A 1 97 ? -6.225 6.795 5.000 1.00 91.94 97 TYR A C 1
ATOM 804 O O . TYR A 1 97 ? -7.348 6.780 4.493 1.00 91.94 97 TYR A O 1
ATOM 812 N N . LEU A 1 98 ? -5.976 6.466 6.253 1.00 92.69 98 LEU A N 1
ATOM 813 C CA . LEU A 1 98 ? -6.958 6.105 7.244 1.00 92.69 98 LEU A CA 1
ATOM 814 C C . LEU A 1 98 ? -7.077 7.260 8.233 1.00 92.69 98 LEU A C 1
ATOM 816 O O . LEU A 1 98 ? -6.073 7.855 8.613 1.00 92.69 98 LEU A O 1
ATOM 820 N N . GLU A 1 99 ? -8.290 7.580 8.647 1.00 94.00 99 GLU A N 1
ATOM 821 C CA . GLU A 1 99 ? -8.578 8.673 9.567 1.00 94.00 99 GLU A CA 1
ATOM 822 C C . GLU A 1 99 ? -9.351 8.155 10.773 1.00 94.00 99 GLU A C 1
ATOM 824 O O . GLU A 1 99 ? -10.340 7.423 10.640 1.00 94.00 99 GLU A O 1
ATOM 829 N N . CYS A 1 100 ? -8.877 8.535 11.957 1.00 93.62 100 CYS A N 1
ATOM 830 C CA . CYS A 1 100 ? -9.568 8.277 13.210 1.00 93.62 100 CYS A CA 1
ATOM 831 C C . CYS A 1 100 ? -10.587 9.384 13.468 1.00 93.62 100 CYS A C 1
ATOM 833 O O . CYS A 1 100 ? -10.231 10.558 13.473 1.00 93.62 100 CYS A O 1
ATOM 835 N N . ARG A 1 101 ? -11.841 9.025 13.751 1.00 91.00 101 ARG A N 1
ATOM 836 C CA . ARG A 1 101 ? -12.881 10.020 14.056 1.00 91.00 101 ARG A CA 1
ATOM 837 C C . ARG A 1 101 ? -12.719 10.668 15.431 1.00 91.00 101 ARG A C 1
ATOM 839 O O . ARG A 1 101 ? -13.181 11.786 15.613 1.00 91.00 101 ARG A O 1
ATOM 846 N N . SER A 1 102 ? -12.056 9.996 16.372 1.00 91.12 102 SER A N 1
ATOM 847 C CA . SER A 1 102 ? -11.869 10.506 17.736 1.00 91.12 102 SER A CA 1
ATOM 848 C C . SER A 1 102 ? -10.731 11.521 17.835 1.00 91.12 102 SER A C 1
ATOM 850 O O . SER A 1 102 ? -10.919 12.579 18.420 1.00 91.12 102 SER A O 1
ATOM 852 N N . CYS A 1 103 ? -9.562 11.232 17.252 1.00 90.88 103 CYS A N 1
ATOM 853 C CA . CYS A 1 103 ? -8.406 12.139 17.307 1.00 90.88 103 CYS A CA 1
ATOM 854 C C . CYS A 1 103 ? -8.140 12.916 16.016 1.00 90.88 103 CYS A C 1
ATOM 856 O O . CYS A 1 103 ? -7.137 13.621 15.966 1.00 90.88 103 CYS A O 1
ATOM 858 N N . THR A 1 104 ? -8.962 12.725 14.975 1.00 90.00 104 THR A N 1
ATOM 859 C CA . THR A 1 104 ? -8.856 13.355 13.637 1.00 90.00 104 THR A CA 1
ATOM 860 C C . THR A 1 104 ? -7.513 13.161 12.922 1.00 90.00 104 THR A C 1
ATOM 862 O O . THR A 1 104 ? -7.247 13.749 11.873 1.00 90.00 104 THR A O 1
ATOM 865 N N . ARG A 1 105 ? -6.642 12.292 13.451 1.00 90.25 105 ARG A N 1
ATOM 866 C CA . ARG A 1 105 ? -5.330 12.011 12.870 1.00 90.25 105 ARG A CA 1
ATOM 867 C C . ARG A 1 105 ? -5.447 11.080 11.676 1.00 90.25 105 ARG A C 1
ATOM 869 O O . ARG A 1 105 ? -6.208 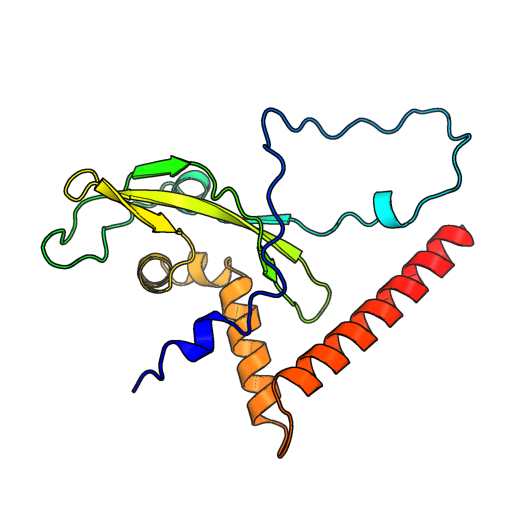10.108 11.687 1.00 90.25 105 ARG A O 1
ATOM 876 N N . LYS A 1 106 ? -4.598 11.351 10.684 1.00 90.88 106 LYS A N 1
ATOM 877 C CA . LYS A 1 106 ? -4.434 10.535 9.483 1.00 90.88 106 LYS A CA 1
ATOM 878 C C . LYS A 1 106 ? -3.221 9.625 9.628 1.00 90.88 106 LYS A C 1
ATOM 880 O O . LYS A 1 106 ? -2.137 10.078 9.986 1.00 90.88 106 LYS A O 1
ATOM 885 N N . VAL A 1 107 ? -3.408 8.348 9.325 1.00 90.00 107 VAL A N 1
ATOM 886 C CA . VAL A 1 107 ? -2.373 7.311 9.339 1.00 90.00 107 VAL A CA 1
ATOM 887 C C . VAL A 1 107 ? -2.364 6.639 7.976 1.00 90.00 107 VAL A C 1
ATOM 889 O O . VAL A 1 107 ? -3.416 6.358 7.405 1.00 90.00 107 VAL A O 1
ATOM 892 N N . ILE A 1 108 ? -1.182 6.416 7.411 1.00 89.31 108 ILE A N 1
ATOM 893 C CA . ILE A 1 108 ? -1.068 5.750 6.115 1.00 89.31 108 ILE A CA 1
ATOM 894 C C . ILE A 1 108 ? -1.238 4.238 6.275 1.00 89.31 108 ILE A C 1
ATOM 896 O O . ILE A 1 108 ? -0.709 3.643 7.209 1.00 89.31 108 ILE A O 1
ATOM 900 N N . SER A 1 109 ? -1.971 3.603 5.365 1.00 89.12 109 SER A N 1
ATOM 901 C CA . SER A 1 109 ? -2.350 2.185 5.480 1.00 89.12 109 SER A CA 1
ATOM 902 C C . SER A 1 109 ? -1.189 1.187 5.432 1.00 89.12 109 SER A C 1
ATOM 904 O O . SER A 1 109 ? -1.363 0.044 5.846 1.00 89.12 109 SER A O 1
ATOM 906 N N . TRP A 1 110 ? -0.010 1.580 4.943 1.00 85.62 110 TRP A N 1
ATOM 907 C CA . TRP A 1 110 ? 1.193 0.741 4.998 1.00 85.62 110 TRP A CA 1
ATOM 908 C C . TRP A 1 110 ? 2.032 0.950 6.261 1.00 85.62 110 TRP A C 1
ATOM 910 O O . TRP A 1 110 ? 3.089 0.330 6.381 1.00 85.62 110 TRP A O 1
ATOM 920 N N . SER A 1 111 ? 1.614 1.817 7.194 1.00 85.38 111 SER A N 1
ATOM 921 C CA . SER A 1 111 ? 2.389 2.020 8.419 1.00 85.38 111 SER A CA 1
ATOM 922 C C . SER A 1 111 ? 2.536 0.690 9.175 1.00 85.38 111 SER A C 1
ATOM 924 O O . SER A 1 111 ? 1.610 -0.128 9.159 1.00 85.38 111 SER A O 1
ATOM 926 N N . PRO A 1 112 ? 3.675 0.444 9.846 1.00 82.75 112 PRO A N 1
ATOM 927 C CA . PRO A 1 112 ? 3.912 -0.820 10.539 1.00 82.75 112 PRO A CA 1
ATOM 928 C C . PRO A 1 112 ? 2.822 -1.171 11.557 1.00 82.75 112 PRO A C 1
ATOM 930 O O . PRO A 1 112 ? 2.482 -2.337 11.726 1.00 82.75 112 PRO A O 1
ATOM 933 N N . GLU A 1 113 ? 2.264 -0.170 12.232 1.00 87.69 113 GLU A N 1
ATOM 934 C CA . GLU A 1 113 ? 1.228 -0.324 13.255 1.00 87.69 113 GLU A CA 1
ATOM 935 C C . GLU A 1 113 ? -0.114 -0.744 12.653 1.00 87.69 113 GLU A C 1
ATOM 937 O O . GLU A 1 113 ? -0.871 -1.462 13.300 1.00 87.69 113 GLU A O 1
ATOM 942 N N . ILE A 1 114 ? -0.401 -0.320 11.420 1.00 89.69 114 ILE A N 1
ATOM 943 C CA . ILE A 1 114 ? -1.593 -0.729 10.676 1.00 89.69 114 ILE A CA 1
ATOM 944 C C . ILE A 1 114 ? -1.377 -2.100 10.035 1.00 89.69 114 ILE A C 1
ATOM 946 O O . ILE A 1 114 ? -2.221 -2.981 10.173 1.00 89.69 114 ILE A O 1
ATOM 950 N N . ALA A 1 115 ? -0.231 -2.314 9.384 1.00 87.38 115 ALA A N 1
ATOM 951 C CA . ALA A 1 115 ? 0.084 -3.573 8.713 1.00 87.38 115 ALA A CA 1
ATOM 952 C C . ALA A 1 115 ? 0.081 -4.769 9.683 1.00 87.38 115 ALA A C 1
ATOM 954 O O . ALA A 1 115 ? -0.387 -5.844 9.323 1.00 87.38 115 ALA A O 1
ATOM 955 N N . LYS A 1 116 ? 0.524 -4.571 10.933 1.00 87.38 116 LYS A N 1
ATOM 956 C CA . LYS A 1 116 ? 0.484 -5.591 11.998 1.00 87.38 116 LYS A CA 1
ATOM 957 C C . LYS A 1 116 ? -0.927 -6.028 12.406 1.00 87.38 116 LYS A C 1
ATOM 959 O O . LYS A 1 116 ? -1.060 -7.088 13.004 1.00 87.38 116 LYS A O 1
ATOM 964 N N . GLN A 1 117 ? -1.953 -5.219 12.138 1.00 91.19 117 GLN A N 1
ATOM 965 C CA . GLN A 1 117 ? -3.342 -5.554 12.477 1.00 91.19 117 GLN A CA 1
ATOM 966 C C . GLN A 1 117 ? -3.990 -6.482 11.448 1.00 91.19 117 GLN A C 1
ATOM 968 O O . GLN A 1 117 ? -5.024 -7.080 11.731 1.00 91.19 117 GLN A O 1
ATOM 973 N N . LEU A 1 118 ? -3.405 -6.587 10.254 1.00 89.62 118 LEU A N 1
ATOM 974 C CA . LEU A 1 118 ? -3.845 -7.531 9.237 1.00 89.62 118 LEU A CA 1
ATOM 975 C C . LEU A 1 118 ? -3.441 -8.947 9.648 1.00 89.62 118 LEU A C 1
ATOM 977 O O . LEU A 1 118 ? -2.400 -9.137 10.275 1.00 89.62 118 LEU A O 1
ATOM 981 N N . ASP A 1 119 ? -4.220 -9.956 9.273 1.00 88.44 119 ASP A N 1
ATOM 982 C CA . ASP A 1 119 ? -3.771 -11.340 9.412 1.00 88.44 119 ASP A CA 1
ATOM 983 C C . ASP A 1 119 ? -2.604 -11.644 8.462 1.00 88.44 119 ASP A C 1
ATOM 985 O O . ASP A 1 119 ? -2.333 -10.927 7.493 1.00 88.44 119 ASP A O 1
ATOM 989 N N . VAL A 1 120 ? -1.912 -12.747 8.743 1.00 84.12 120 VAL A N 1
ATOM 990 C CA . VAL A 1 120 ? -0.722 -13.170 7.997 1.00 84.12 120 VAL A CA 1
ATOM 991 C C . VAL A 1 120 ? -1.016 -13.322 6.500 1.00 84.12 120 VAL A C 1
ATOM 993 O O . VAL A 1 120 ? -0.175 -12.943 5.688 1.00 84.12 120 VAL A O 1
ATOM 996 N N . GLY A 1 121 ? -2.205 -13.805 6.121 1.00 84.00 121 GLY A N 1
ATOM 997 C CA . GLY A 1 121 ? -2.590 -14.016 4.723 1.00 84.00 121 GLY A CA 1
ATOM 998 C C . GLY A 1 121 ? -2.682 -12.718 3.921 1.00 84.00 121 GLY A C 1
ATOM 999 O O . GLY A 1 121 ? -2.296 -12.678 2.752 1.00 84.00 121 GLY A O 1
ATOM 1000 N N . HIS A 1 122 ? -3.126 -11.632 4.549 1.00 85.62 122 HIS A N 1
ATOM 1001 C CA . HIS A 1 122 ? -3.130 -10.301 3.939 1.00 85.62 122 HIS A CA 1
ATOM 1002 C C . HIS A 1 122 ? -1.774 -9.591 4.046 1.00 85.62 122 HIS A C 1
ATOM 1004 O O . HIS A 1 122 ? -1.392 -8.862 3.129 1.00 85.62 122 HIS A O 1
ATOM 1010 N N . GLN A 1 123 ? -1.007 -9.824 5.117 1.00 82.00 123 GLN A N 1
ATOM 1011 C CA . GLN A 1 123 ? 0.344 -9.264 5.251 1.00 82.00 123 GLN A CA 1
ATOM 1012 C C . GLN A 1 123 ? 1.286 -9.760 4.148 1.00 82.00 123 GLN A C 1
ATOM 1014 O O . GLN A 1 123 ? 2.042 -8.962 3.596 1.00 82.00 123 GLN A O 1
ATOM 1019 N N . VAL A 1 124 ? 1.225 -11.046 3.782 1.00 77.31 124 VAL A N 1
ATOM 1020 C CA . VAL A 1 124 ? 2.070 -11.599 2.703 1.00 77.31 124 VAL A CA 1
ATOM 1021 C C . VAL A 1 124 ? 1.680 -11.090 1.318 1.00 77.31 124 VAL A C 1
ATOM 1023 O O . VAL A 1 124 ? 2.512 -11.072 0.417 1.00 77.31 124 VAL A O 1
ATOM 1026 N N . GLN A 1 125 ? 0.441 -10.622 1.147 1.00 76.62 125 GLN A N 1
ATOM 1027 C CA . GLN A 1 125 ? 0.017 -9.947 -0.080 1.00 76.62 125 GLN A CA 1
ATOM 1028 C C . GLN A 1 125 ? 0.574 -8.526 -0.182 1.00 76.62 125 GLN A C 1
ATOM 1030 O O . GLN A 1 125 ? 0.460 -7.927 -1.248 1.00 76.62 125 GLN A O 1
ATOM 1035 N N . PHE A 1 126 ? 1.177 -7.980 0.885 1.00 74.19 126 PHE A N 1
ATOM 1036 C CA . PHE A 1 126 ? 1.845 -6.687 0.846 1.00 74.19 126 PHE A CA 1
ATOM 1037 C C . PHE A 1 126 ? 3.316 -6.843 0.428 1.00 74.19 126 PHE A C 1
ATOM 1039 O O . PHE A 1 126 ? 4.179 -7.109 1.273 1.00 74.19 126 PHE A O 1
ATOM 1046 N N . PRO A 1 127 ? 3.661 -6.629 -0.855 1.00 66.44 127 PRO A N 1
ATOM 1047 C CA . PRO A 1 127 ? 4.989 -6.941 -1.376 1.00 66.44 127 PRO A CA 1
ATOM 1048 C C . PRO A 1 127 ? 6.073 -6.068 -0.740 1.00 66.44 127 PRO A C 1
ATOM 1050 O O . PRO A 1 127 ? 7.206 -6.504 -0.597 1.00 66.44 127 PRO A O 1
ATOM 1053 N N . VAL A 1 128 ? 5.725 -4.861 -0.280 1.00 66.69 128 VAL A N 1
ATOM 1054 C CA . VAL A 1 128 ? 6.665 -3.893 0.311 1.00 66.69 128 VAL A CA 1
ATOM 1055 C C . VAL A 1 128 ? 7.356 -4.450 1.562 1.00 66.69 128 VAL A C 1
ATOM 1057 O O . VAL A 1 128 ? 8.550 -4.219 1.763 1.00 66.69 128 VAL A O 1
ATOM 1060 N N . LEU A 1 129 ? 6.641 -5.213 2.399 1.00 60.56 129 LEU A N 1
ATOM 1061 C CA . LEU A 1 129 ? 7.238 -5.850 3.579 1.00 60.56 129 LEU A CA 1
ATOM 1062 C C . LEU A 1 129 ? 8.196 -6.977 3.185 1.00 60.56 129 LEU A C 1
ATOM 1064 O O . LEU A 1 129 ? 9.259 -7.121 3.791 1.00 60.56 129 LEU A O 1
ATOM 1068 N N . LEU A 1 130 ? 7.852 -7.735 2.142 1.00 58.06 130 LEU A N 1
ATOM 1069 C CA . LEU A 1 130 ? 8.704 -8.792 1.599 1.00 58.06 130 LEU A CA 1
ATOM 1070 C C . LEU A 1 130 ? 9.980 -8.204 0.996 1.00 58.06 130 LEU A C 1
ATOM 1072 O O . LEU A 1 130 ? 11.078 -8.662 1.309 1.00 58.06 130 LEU A O 1
ATOM 1076 N N . THR A 1 131 ? 9.855 -7.125 0.227 1.00 62.28 131 THR A N 1
ATOM 1077 C CA . THR A 1 131 ? 10.980 -6.384 -0.340 1.00 62.28 131 THR A CA 1
ATOM 1078 C C . THR A 1 131 ? 11.945 -5.900 0.751 1.00 62.28 131 THR A C 1
ATOM 1080 O O . THR A 1 131 ? 13.156 -6.099 0.641 1.00 62.28 131 THR A O 1
ATOM 1083 N N . TYR A 1 132 ? 11.437 -5.343 1.858 1.00 64.62 132 TYR A N 1
ATOM 1084 C CA . TYR A 1 132 ? 12.276 -4.931 2.992 1.00 64.62 132 TYR A CA 1
ATOM 1085 C C . TYR A 1 132 ? 13.037 -6.106 3.623 1.00 64.62 132 TYR A C 1
ATOM 1087 O O . TYR A 1 132 ? 14.237 -5.996 3.893 1.00 64.62 132 TYR A O 1
ATOM 1095 N N . LEU A 1 133 ? 12.362 -7.235 3.856 1.00 62.47 133 LEU A N 1
ATOM 1096 C CA . LEU A 1 133 ? 12.977 -8.420 4.457 1.00 62.47 133 LEU A CA 1
ATOM 1097 C C . LEU A 1 133 ? 14.049 -9.027 3.550 1.00 62.47 133 LEU A C 1
ATOM 1099 O O . LEU A 1 133 ? 15.136 -9.343 4.031 1.00 62.47 133 LEU A O 1
ATOM 1103 N N . VAL A 1 134 ? 13.792 -9.123 2.245 1.00 62.06 134 VAL A N 1
ATOM 1104 C CA . VAL A 1 134 ? 14.776 -9.644 1.290 1.00 62.06 134 VAL A CA 1
ATOM 1105 C C . VAL A 1 134 ? 15.986 -8.720 1.192 1.00 62.06 134 VAL A C 1
ATOM 1107 O O . VAL A 1 134 ? 17.117 -9.192 1.280 1.00 62.06 134 VAL A O 1
ATOM 1110 N N . ILE A 1 135 ? 15.785 -7.402 1.119 1.00 65.81 135 ILE A N 1
ATOM 1111 C CA . ILE A 1 135 ? 16.891 -6.432 1.137 1.00 65.81 135 ILE A CA 1
ATOM 1112 C C . ILE A 1 135 ? 17.716 -6.571 2.424 1.00 65.81 135 ILE A C 1
ATOM 1114 O O . ILE A 1 135 ? 18.945 -6.529 2.375 1.00 65.81 135 ILE A O 1
ATOM 1118 N N . ARG A 1 136 ? 17.075 -6.776 3.583 1.00 66.00 136 ARG A N 1
ATOM 1119 C CA . ARG A 1 136 ? 17.791 -7.036 4.841 1.00 66.00 136 ARG A CA 1
ATOM 1120 C C . ARG A 1 136 ? 18.606 -8.326 4.800 1.00 66.00 136 ARG A C 1
ATOM 1122 O O . ARG A 1 136 ? 19.750 -8.311 5.250 1.00 66.00 136 ARG A O 1
ATOM 1129 N N . LEU A 1 137 ? 18.048 -9.414 4.276 1.00 63.56 137 LEU A N 1
ATOM 1130 C CA . LEU A 1 137 ? 18.758 -10.690 4.146 1.00 63.56 137 LEU A CA 1
ATOM 1131 C C . LEU A 1 137 ? 19.960 -10.563 3.200 1.00 63.56 137 LEU A C 1
ATOM 1133 O O . LEU A 1 137 ? 21.057 -10.993 3.549 1.00 63.56 137 LEU A O 1
ATOM 1137 N N . LEU A 1 138 ? 19.790 -9.881 2.064 1.00 65.62 138 LEU A N 1
ATOM 1138 C CA . LEU A 1 138 ? 20.865 -9.613 1.103 1.00 65.62 138 LEU A CA 1
ATOM 1139 C C . LEU A 1 138 ? 21.992 -8.754 1.696 1.00 65.62 138 LEU A C 1
ATOM 1141 O O . LEU A 1 138 ? 23.159 -8.961 1.365 1.00 65.62 138 LEU A O 1
ATOM 1145 N N . ARG A 1 139 ? 21.674 -7.819 2.604 1.00 65.38 139 ARG A N 1
ATOM 1146 C CA . ARG A 1 139 ? 22.690 -7.063 3.361 1.00 65.38 139 ARG A CA 1
ATOM 1147 C C . ARG A 1 139 ? 23.471 -7.951 4.327 1.00 65.38 139 ARG A C 1
ATOM 1149 O O . ARG A 1 139 ? 24.683 -7.814 4.418 1.00 65.38 139 ARG A O 1
ATOM 1156 N N . HIS A 1 140 ? 22.798 -8.859 5.035 1.00 62.34 140 HIS A N 1
ATOM 1157 C CA . HIS A 1 140 ? 23.451 -9.737 6.013 1.00 62.34 140 HIS A CA 1
ATOM 1158 C C . HIS A 1 140 ? 24.369 -10.791 5.379 1.00 62.34 140 HIS A C 1
ATOM 1160 O O . HIS A 1 140 ? 25.313 -11.229 6.029 1.00 62.34 140 HIS A O 1
ATOM 1166 N N . GLN A 1 141 ? 24.122 -11.187 4.129 1.00 63.22 141 GLN A N 1
ATOM 1167 C CA . GLN A 1 141 ? 24.917 -12.209 3.439 1.00 63.22 141 GLN A CA 1
ATOM 1168 C C . GLN A 1 141 ? 26.250 -11.698 2.861 1.00 63.22 141 GLN A C 1
ATOM 1170 O O . GLN A 1 141 ? 27.059 -12.509 2.421 1.00 63.22 141 GLN A O 1
ATOM 1175 N N . GLY A 1 142 ? 26.514 -10.385 2.864 1.00 56.62 142 GLY A N 1
ATOM 1176 C CA . GLY A 1 142 ? 27.764 -9.821 2.347 1.00 56.62 142 GLY A CA 1
ATOM 1177 C C . GLY A 1 142 ? 28.490 -8.959 3.371 1.00 56.62 142 GLY A C 1
ATOM 1178 O O . GLY A 1 142 ? 28.050 -7.850 3.671 1.00 56.62 142 GLY A O 1
ATOM 1179 N N . LEU A 1 143 ? 29.638 -9.437 3.861 1.00 44.69 143 LEU A N 1
ATOM 1180 C CA . LEU A 1 143 ? 30.607 -8.623 4.600 1.00 44.69 143 LEU A CA 1
ATOM 1181 C C . LEU A 1 143 ? 31.035 -7.435 3.717 1.00 44.69 143 LEU A C 1
ATOM 1183 O O . LEU A 1 143 ? 31.796 -7.607 2.772 1.00 44.69 143 LEU A O 1
ATOM 1187 N N . GLY A 1 144 ? 30.503 -6.242 4.002 1.00 56.41 144 GLY A N 1
ATOM 1188 C CA . GLY A 1 144 ? 30.854 -4.993 3.309 1.00 56.41 144 GLY A CA 1
ATOM 1189 C C . GLY A 1 144 ? 29.784 -4.395 2.387 1.00 56.41 144 GLY A C 1
ATOM 1190 O O . GLY A 1 144 ? 29.994 -3.299 1.871 1.00 56.41 144 GLY A O 1
ATOM 1191 N N . ASN A 1 145 ? 28.622 -5.036 2.214 1.00 63.31 145 ASN A N 1
ATOM 1192 C CA . ASN A 1 145 ? 27.568 -4.507 1.341 1.00 63.31 145 ASN A CA 1
ATOM 1193 C C . ASN A 1 145 ? 26.781 -3.378 2.025 1.00 63.31 145 ASN A C 1
ATOM 1195 O O . ASN A 1 145 ? 25.862 -3.619 2.813 1.00 63.31 145 ASN A O 1
ATOM 1199 N N . SER A 1 146 ? 27.105 -2.125 1.699 1.00 68.31 146 SER A N 1
ATOM 1200 C CA . SER A 1 146 ? 26.296 -0.979 2.130 1.00 68.31 146 SER A CA 1
ATOM 1201 C C . SER A 1 146 ? 24.955 -0.929 1.383 1.00 68.31 146 SER A C 1
ATOM 1203 O O . SER A 1 146 ? 24.823 -1.422 0.259 1.00 68.31 146 SER A O 1
ATOM 1205 N N . SER A 1 147 ? 23.944 -0.290 1.983 1.00 65.94 147 SER A N 1
ATOM 1206 C CA . SER A 1 147 ? 22.626 -0.073 1.358 1.00 65.94 147 SER A CA 1
ATOM 1207 C C . SER A 1 147 ? 22.735 0.521 -0.050 1.00 65.94 147 SER A C 1
ATOM 1209 O O . SER A 1 147 ? 22.015 0.106 -0.954 1.00 65.94 147 SER A O 1
ATOM 1211 N N . THR A 1 148 ? 23.670 1.455 -0.235 1.00 67.50 148 THR A N 1
ATOM 1212 C CA . THR A 1 148 ? 23.913 2.159 -1.498 1.00 67.50 148 THR A CA 1
ATOM 1213 C C . THR A 1 148 ? 24.501 1.240 -2.565 1.00 67.50 148 THR A C 1
ATOM 1215 O O . THR A 1 148 ? 24.107 1.320 -3.725 1.00 67.50 148 THR A O 1
ATOM 1218 N N . GLN A 1 149 ? 25.414 0.337 -2.194 1.00 71.38 149 GLN A N 1
ATOM 1219 C CA . GLN A 1 149 ? 25.990 -0.631 -3.133 1.00 71.38 149 GLN A CA 1
ATOM 1220 C C . GLN A 1 149 ? 24.947 -1.651 -3.596 1.00 71.38 149 GLN A C 1
ATOM 1222 O O . GLN A 1 149 ? 24.863 -1.943 -4.787 1.00 71.38 149 GLN A O 1
ATOM 1227 N N . LEU A 1 150 ? 24.113 -2.144 -2.674 1.00 73.75 150 LEU A N 1
ATOM 1228 C CA . LEU A 1 150 ? 23.020 -3.056 -3.016 1.00 73.75 150 LEU A CA 1
ATOM 1229 C C . LEU A 1 150 ? 22.007 -2.386 -3.951 1.00 73.75 150 LEU A C 1
ATOM 1231 O O . LEU A 1 150 ? 21.611 -2.976 -4.952 1.00 73.75 150 LEU A O 1
ATOM 1235 N N . GLN A 1 151 ? 21.633 -1.140 -3.658 1.00 72.25 151 GLN A N 1
ATOM 1236 C CA . GLN A 1 151 ? 20.759 -0.355 -4.521 1.00 72.25 151 GLN A CA 1
ATOM 1237 C C . GLN A 1 151 ? 21.370 -0.157 -5.910 1.00 72.25 151 GLN A C 1
ATOM 1239 O O . GLN A 1 151 ? 20.693 -0.392 -6.903 1.00 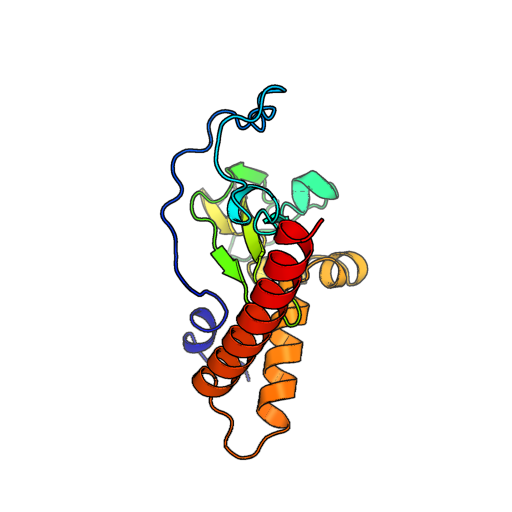72.25 151 GLN A O 1
ATOM 1244 N N . LYS A 1 152 ? 22.649 0.230 -5.992 1.00 74.50 152 LYS A N 1
ATOM 1245 C CA . LYS A 1 152 ? 23.344 0.409 -7.271 1.00 74.50 152 LYS A CA 1
ATOM 1246 C C . LYS A 1 152 ? 23.314 -0.876 -8.100 1.00 74.50 152 LYS A C 1
ATOM 1248 O O . LYS A 1 152 ? 22.950 -0.831 -9.269 1.00 74.50 152 LYS A O 1
ATOM 1253 N N . LYS A 1 153 ? 23.612 -2.016 -7.471 1.00 77.62 153 LYS A N 1
ATOM 1254 C CA . LYS A 1 153 ? 23.586 -3.332 -8.119 1.00 77.62 153 LYS A CA 1
ATOM 1255 C C . LYS A 1 153 ? 22.193 -3.695 -8.638 1.00 77.62 153 LYS A C 1
ATOM 1257 O O . LYS A 1 153 ? 22.067 -4.163 -9.763 1.00 77.62 153 LYS A O 1
ATOM 1262 N N . LEU A 1 154 ? 21.147 -3.456 -7.844 1.00 77.25 154 LEU A N 1
ATOM 1263 C CA . LEU A 1 154 ? 19.763 -3.679 -8.276 1.00 77.25 154 LEU A CA 1
ATOM 1264 C C . LEU A 1 154 ? 19.399 -2.778 -9.464 1.00 77.25 154 LEU A C 1
ATOM 1266 O O . LEU A 1 154 ? 18.868 -3.271 -10.454 1.00 77.25 154 LEU A O 1
ATOM 1270 N N . THR A 1 155 ? 19.759 -1.494 -9.419 1.00 74.81 155 THR A N 1
ATOM 1271 C CA . THR A 1 155 ? 19.529 -0.553 -10.525 1.00 74.81 155 THR A CA 1
ATOM 1272 C C . THR A 1 155 ? 20.263 -0.964 -11.805 1.00 74.81 155 THR A C 1
ATOM 1274 O O . THR A 1 155 ? 19.703 -0.849 -12.897 1.00 74.81 155 THR A O 1
ATOM 1277 N N . GLU A 1 156 ? 21.502 -1.448 -11.697 1.00 81.19 156 GLU A N 1
ATOM 1278 C CA . GLU A 1 156 ? 22.283 -1.954 -12.834 1.00 81.19 156 GLU A CA 1
ATOM 1279 C C . GLU A 1 156 ? 21.604 -3.182 -13.467 1.00 81.19 156 GLU A C 1
ATOM 1281 O O . GLU A 1 156 ? 21.401 -3.217 -14.683 1.00 81.19 156 GLU A O 1
ATOM 1286 N N . GLU A 1 157 ? 21.158 -4.143 -12.652 1.00 80.94 157 GLU A N 1
ATOM 1287 C CA . GLU A 1 157 ? 20.416 -5.321 -13.124 1.00 80.94 157 GLU A CA 1
ATOM 1288 C C . GLU A 1 157 ? 19.064 -4.953 -13.754 1.00 80.94 157 GLU A C 1
ATOM 1290 O O . GLU A 1 157 ? 18.704 -5.474 -14.815 1.00 80.94 157 GLU A O 1
ATOM 1295 N N . HIS A 1 158 ? 18.321 -4.014 -13.159 1.00 81.94 158 HIS A N 1
ATOM 1296 C CA . HIS A 1 158 ? 17.071 -3.503 -13.733 1.00 81.94 158 HIS A CA 1
ATOM 1297 C C . HIS A 1 158 ? 17.312 -2.842 -15.090 1.00 81.94 158 HIS A C 1
ATOM 1299 O O . HIS A 1 158 ? 16.576 -3.112 -16.040 1.00 81.94 158 HIS A O 1
ATOM 1305 N N . SER A 1 159 ? 18.365 -2.027 -15.204 1.00 79.88 159 SER A N 1
ATOM 1306 C CA . SER A 1 159 ? 18.740 -1.349 -16.452 1.00 79.88 159 SER A CA 1
ATOM 1307 C C . SER A 1 159 ? 19.110 -2.353 -17.544 1.00 79.88 159 SER A C 1
ATOM 1309 O O . SER A 1 159 ? 18.686 -2.210 -18.689 1.00 79.88 159 SER A O 1
ATOM 1311 N N . LYS A 1 160 ? 19.840 -3.419 -17.193 1.00 83.06 160 LYS A N 1
ATOM 1312 C CA . LYS A 1 160 ? 20.180 -4.503 -18.123 1.00 83.06 160 LYS A CA 1
ATOM 1313 C C . LYS A 1 160 ? 18.935 -5.243 -18.618 1.00 83.06 160 LYS A C 1
ATOM 1315 O O . LYS A 1 160 ? 18.775 -5.410 -19.828 1.00 83.06 160 LYS A O 1
ATOM 1320 N N . LYS A 1 161 ? 18.031 -5.640 -17.712 1.00 83.25 161 LYS A N 1
ATOM 1321 C CA . LYS A 1 161 ? 16.747 -6.272 -18.074 1.00 83.25 161 LYS A CA 1
ATOM 1322 C C . LYS A 1 161 ? 15.905 -5.353 -18.969 1.00 83.25 161 LYS A C 1
ATOM 1324 O O . LYS A 1 161 ? 15.287 -5.823 -19.923 1.00 83.25 161 LYS A O 1
ATOM 1329 N N . TRP A 1 162 ? 15.886 -4.051 -18.683 1.00 78.75 162 TRP A N 1
ATOM 1330 C CA . TRP A 1 162 ? 15.184 -3.054 -19.493 1.00 78.75 162 TRP A CA 1
ATOM 1331 C C . TRP A 1 162 ? 15.754 -2.936 -20.909 1.00 78.75 162 TRP A C 1
ATOM 1333 O O . TRP A 1 162 ? 14.994 -2.969 -21.879 1.00 78.75 162 TRP A O 1
ATOM 1343 N N . LEU A 1 163 ? 17.081 -2.843 -21.040 1.00 83.69 163 LEU A N 1
ATOM 1344 C CA . LEU A 1 163 ? 17.759 -2.785 -22.336 1.00 83.69 163 LEU A CA 1
ATOM 1345 C C . LEU A 1 163 ? 17.468 -4.028 -23.179 1.00 83.69 163 LEU A C 1
ATOM 1347 O O . LEU A 1 163 ? 17.163 -3.894 -24.358 1.00 83.69 163 LEU A O 1
ATOM 1351 N N . GLN A 1 164 ? 17.486 -5.220 -22.574 1.00 83.94 164 GLN A N 1
ATOM 1352 C CA . GLN A 1 164 ? 17.146 -6.469 -23.266 1.00 83.94 164 GLN A CA 1
ATOM 1353 C C . GLN A 1 164 ? 15.707 -6.462 -23.799 1.00 83.94 164 GLN A C 1
ATOM 1355 O O . GLN A 1 164 ? 15.489 -6.743 -24.975 1.00 83.94 164 GLN A O 1
ATOM 1360 N N . LYS A 1 165 ? 14.732 -6.081 -22.963 1.00 80.25 165 LYS A N 1
ATOM 1361 C CA . LYS A 1 165 ? 13.321 -5.969 -23.374 1.00 80.25 165 LYS A CA 1
ATOM 1362 C C . LYS A 1 165 ? 13.113 -4.926 -24.467 1.00 80.25 165 LYS A C 1
ATOM 1364 O O . LYS A 1 165 ? 12.327 -5.141 -25.383 1.00 80.25 165 LYS A O 1
ATOM 1369 N N . THR A 1 166 ? 13.816 -3.801 -24.365 1.00 79.88 166 THR A N 1
ATOM 1370 C CA . THR A 1 166 ? 13.748 -2.723 -25.353 1.00 79.88 166 THR A CA 1
ATOM 1371 C C . THR A 1 166 ? 14.340 -3.164 -26.685 1.00 79.88 166 THR A C 1
ATOM 1373 O O . THR A 1 166 ? 13.718 -2.937 -27.714 1.00 79.88 166 THR A O 1
ATOM 1376 N N . ALA A 1 167 ? 15.500 -3.826 -26.672 1.00 83.56 167 ALA A N 1
ATOM 1377 C CA . ALA A 1 167 ? 16.114 -4.364 -27.880 1.00 83.56 167 ALA A CA 1
ATOM 1378 C C . ALA A 1 167 ? 15.172 -5.348 -28.584 1.00 83.56 167 ALA A C 1
ATOM 1380 O O . ALA A 1 167 ? 14.918 -5.173 -29.768 1.00 83.56 167 ALA A O 1
ATOM 1381 N N . GLN A 1 168 ? 14.582 -6.291 -27.839 1.00 80.50 168 GLN A N 1
ATOM 1382 C CA . GLN A 1 168 ? 13.610 -7.246 -28.378 1.00 80.50 168 GLN A CA 1
ATOM 1383 C C . GLN A 1 168 ? 12.377 -6.551 -28.982 1.00 80.50 168 GLN A C 1
ATOM 1385 O O . GLN A 1 168 ? 11.990 -6.839 -30.108 1.00 80.50 168 GLN A O 1
ATOM 1390 N N . TYR A 1 169 ? 11.801 -5.576 -28.275 1.00 75.50 169 TYR A N 1
ATOM 1391 C CA . TYR A 1 169 ? 10.644 -4.812 -28.758 1.00 75.50 169 TYR A CA 1
ATOM 1392 C C . TYR A 1 169 ? 10.934 -3.965 -30.012 1.00 75.50 169 TYR A C 1
ATOM 1394 O O . TYR A 1 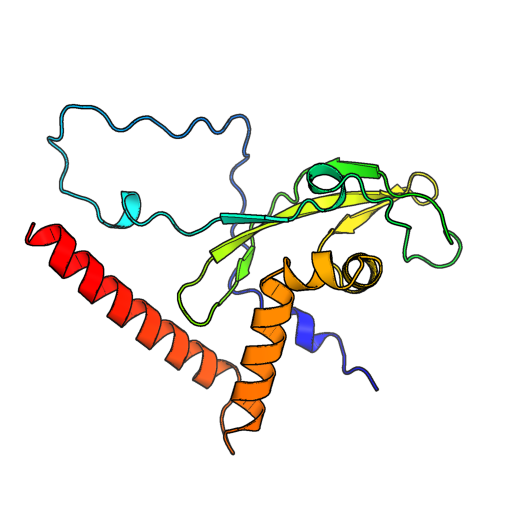169 ? 10.032 -3.676 -30.796 1.00 75.50 169 TYR A O 1
ATOM 1402 N N . LEU A 1 170 ? 12.176 -3.508 -30.187 1.00 78.00 170 LEU A N 1
ATOM 1403 C CA . LEU A 1 170 ? 12.575 -2.739 -31.366 1.00 78.00 170 LEU A CA 1
ATOM 1404 C C . LEU A 1 170 ? 12.897 -3.627 -32.574 1.00 78.00 170 LEU A C 1
ATOM 1406 O O . LEU A 1 170 ? 12.882 -3.117 -33.693 1.00 78.00 170 LEU A O 1
ATOM 1410 N N . THR A 1 171 ? 13.198 -4.910 -32.361 1.00 80.12 171 THR A N 1
ATOM 1411 C CA . THR A 1 171 ? 13.490 -5.875 -33.431 1.00 80.12 171 THR A CA 1
ATOM 1412 C C . THR A 1 171 ? 12.262 -6.619 -33.957 1.00 80.12 171 THR A C 1
ATOM 1414 O O . THR A 1 171 ? 12.306 -7.054 -35.105 1.00 80.12 171 THR A O 1
ATOM 1417 N N . ASP A 1 172 ? 11.201 -6.748 -33.152 1.00 57.38 172 ASP A N 1
ATOM 1418 C CA . ASP A 1 172 ? 9.896 -7.317 -33.547 1.00 57.38 172 ASP A CA 1
ATOM 1419 C C . ASP A 1 172 ? 8.995 -6.272 -34.238 1.00 57.38 172 ASP A C 1
ATOM 1421 O O . ASP A 1 172 ? 8.249 -6.605 -35.186 1.00 57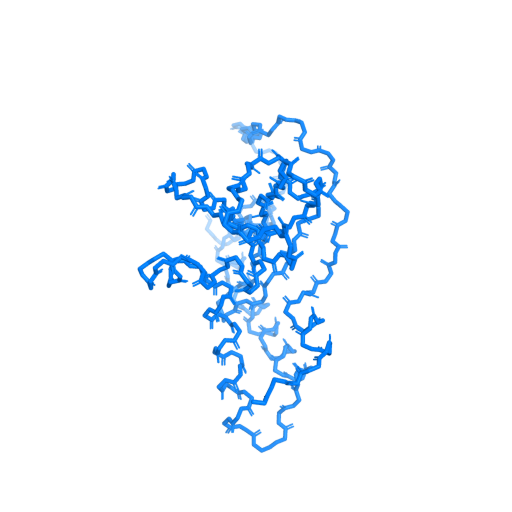.38 172 ASP A O 1
#

InterPro domains:
  IPR046616 Domain of unknown function DUF6729 [PF20499] (23-172)

Secondary structure (DSSP, 8-state):
----GGGGSSS-EEEE-----S--PPPPPPSS--S---HHHHSPPEEEEE-HHHHH----B--STT-TTPBEEEEEE-SSEEEE--SS--EEEEEEEEEETTT--EEETTSHHHHTTS-HHHHTT-HHHHHHHHHHHHHHTSTT--HHHHHHHHHHHHHHHHHHHHHHHHH-

pLDDT: mean 70.39, std 19.34, range [24.05, 94.5]